Protein AF-A0A1R2D0P9-F1 (afdb_monomer)

Mean predicted aligned error: 11.82 Å

Organism: NCBI:txid5963

InterPro domains:
  IPR028172 Intraflagellar transport protein 20 [PF14931] (8-125)
  IPR028172 Intraflagellar transport protein 20 [PTHR31978] (3-128)

Radius of gyration: 53.17 Å; Cα contacts (8 Å, |Δi|>4): 22; chains: 1; bounding box: 103×34×138 Å

Foldseek 3Di:
DDDDPQDWDAEPVRDTDSDDNVVVVVVVVVVVVVVVVVVVVVVVVVVVVVVVVVVVVVVVVVVVVVVVVVVVVVCVVCVVVVVVVVVVVVVVVVVVVVVVVVVVVVVVVVVVVVVVVVVVVVVVVVVVVD

Solvent-accessible surface area (backbone atoms only — not comparable to full-atom values): 7255 Å² total; per-residue (Å²): 133,83,77,76,83,80,58,78,34,66,36,101,82,70,46,85,33,76,51,57,52,66,62,49,51,52,52,52,49,52,51,51,52,52,51,53,50,54,53,53,50,52,53,50,51,53,52,51,52,55,49,50,53,52,50,54,56,48,51,54,52,50,52,52,51,51,52,50,51,51,52,53,50,54,50,59,68,46,44,61,57,53,49,50,52,52,48,51,55,50,54,50,52,51,50,55,52,49,55,53,47,53,53,50,52,52,51,50,55,53,49,53,54,53,51,52,53,50,51,55,48,51,52,52,52,58,66,72,76,107

Secondary structure (DSSP, 8-state):
-PPP----EE-TT--EESS-HHHHHHHHHHHHHHHHHHHHHHHHHHHHHHHHHHHHHHHHHHHHHHHHHHHHHHHHHHHHHHHHHHHHHHHHHHHHHHHHHHHHHHHHHHHHHHHHHHHHHHHHHHHH--

Sequence (130 aa):
MAAEKISITFDDNNNIRVLEAGLFNDCQMMQTEAYEFINKMKKFDEMVGSLVDVLDSQAVKIEQEKLRAVGIRNQLENEAENRKIKQQELEQLINEKRAELERYLYQLESLMKVEEDQRKLIERLRNNEA

pLDDT: mean 91.15, std 12.05, range [39.59, 98.5]

Structure (mmCIF, N/CA/C/O backbone):
data_AF-A0A1R2D0P9-F1
#
_entry.id   AF-A0A1R2D0P9-F1
#
loop_
_atom_site.g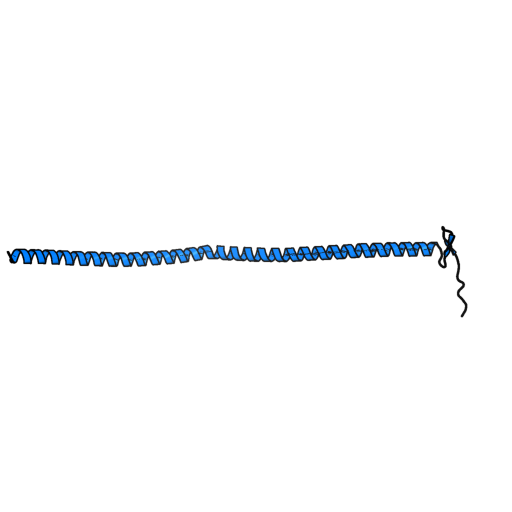roup_PDB
_atom_site.id
_atom_site.type_symbol
_atom_site.label_atom_id
_atom_site.label_alt_id
_atom_site.label_comp_id
_atom_site.label_asym_id
_atom_site.label_entity_id
_atom_site.label_seq_id
_atom_site.pdbx_PDB_ins_code
_atom_site.Cartn_x
_atom_site.Cartn_y
_atom_site.Cartn_z
_atom_site.occupancy
_atom_site.B_iso_or_equiv
_atom_site.auth_seq_id
_atom_site.auth_comp_id
_atom_site.auth_asym_id
_atom_site.auth_atom_id
_atom_site.pdbx_PDB_model_num
ATOM 1 N N . MET A 1 1 ? 42.176 29.537 -68.550 1.00 39.59 1 MET A N 1
ATOM 2 C CA . MET A 1 1 ? 41.533 28.422 -67.828 1.00 39.59 1 MET A CA 1
ATOM 3 C C . MET A 1 1 ? 41.510 27.241 -68.775 1.00 39.59 1 MET A C 1
ATOM 5 O O . MET A 1 1 ? 40.728 27.256 -69.715 1.00 39.59 1 MET A O 1
ATOM 9 N N . ALA A 1 2 ? 42.462 26.317 -68.638 1.00 42.88 2 ALA A N 1
ATOM 10 C CA . ALA A 1 2 ? 42.477 25.111 -69.457 1.00 42.88 2 ALA A CA 1
ATOM 11 C C . ALA A 1 2 ? 41.255 24.270 -69.073 1.00 42.88 2 ALA A C 1
ATOM 13 O O . ALA A 1 2 ? 41.064 23.991 -67.892 1.00 42.88 2 ALA A O 1
ATOM 14 N N . ALA A 1 3 ? 40.411 23.940 -70.049 1.00 51.25 3 ALA A N 1
ATOM 15 C CA . ALA A 1 3 ? 39.329 22.991 -69.847 1.00 51.25 3 ALA A CA 1
ATOM 16 C C . ALA A 1 3 ? 39.953 21.650 -69.441 1.00 51.25 3 ALA A C 1
ATOM 18 O O . ALA A 1 3 ? 40.767 21.100 -70.188 1.00 51.25 3 ALA A O 1
ATOM 19 N N . GLU A 1 4 ? 39.625 21.16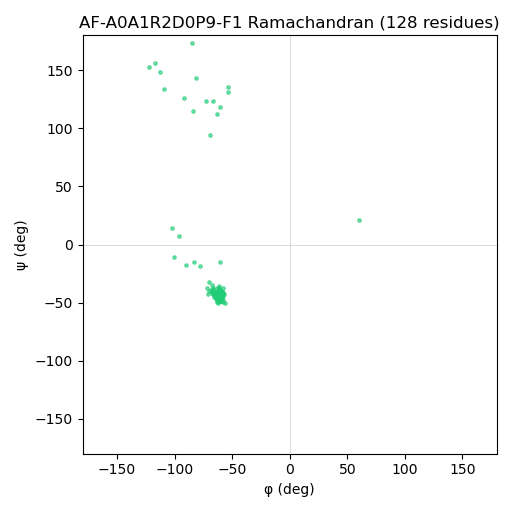3 -68.245 1.00 58.12 4 GLU A N 1
ATOM 20 C CA . GLU A 1 4 ? 39.996 19.817 -67.820 1.00 58.12 4 GLU A CA 1
ATOM 21 C C . GLU A 1 4 ? 39.517 18.815 -68.871 1.00 58.12 4 GLU A C 1
ATOM 23 O O . GLU A 1 4 ? 38.387 18.879 -69.359 1.00 58.12 4 GLU A O 1
ATOM 28 N N . LYS A 1 5 ? 40.415 17.915 -69.271 1.00 61.16 5 LYS A N 1
ATOM 29 C CA . LYS A 1 5 ? 40.150 16.898 -70.283 1.00 61.16 5 LYS A CA 1
ATOM 30 C C . LYS A 1 5 ? 39.151 15.896 -69.699 1.00 61.16 5 LYS A C 1
ATOM 32 O O . LYS A 1 5 ? 39.546 14.973 -68.996 1.00 61.16 5 LYS A O 1
ATOM 37 N N . ILE A 1 6 ? 37.864 16.108 -69.965 1.00 65.81 6 ILE A N 1
ATOM 38 C CA . ILE A 1 6 ? 36.790 15.210 -69.531 1.00 65.81 6 ILE A CA 1
ATOM 39 C C . ILE A 1 6 ? 37.000 13.854 -70.218 1.00 65.81 6 ILE A C 1
ATOM 41 O O . ILE A 1 6 ? 36.897 13.748 -71.441 1.00 65.81 6 ILE A O 1
ATOM 45 N N . SER A 1 7 ? 37.340 12.830 -69.433 1.00 70.06 7 SER A N 1
ATOM 46 C CA . SER A 1 7 ? 37.472 11.455 -69.913 1.00 70.06 7 SER A CA 1
ATOM 47 C C . SER A 1 7 ? 36.093 10.806 -69.926 1.00 70.06 7 SER A C 1
ATOM 49 O O . SER A 1 7 ? 35.470 10.653 -68.879 1.00 70.06 7 SER A O 1
ATOM 51 N N . ILE A 1 8 ? 35.607 10.465 -71.117 1.00 78.00 8 ILE A N 1
ATOM 52 C CA . ILE A 1 8 ? 34.327 9.782 -71.304 1.00 78.00 8 ILE A CA 1
ATOM 53 C C . ILE A 1 8 ? 34.590 8.277 -71.320 1.00 78.00 8 ILE A C 1
ATOM 55 O O . ILE A 1 8 ? 35.407 7.796 -72.105 1.00 78.00 8 ILE A O 1
ATOM 59 N N . THR A 1 9 ? 33.895 7.542 -70.464 1.00 79.12 9 THR A N 1
ATOM 60 C CA . THR A 1 9 ? 33.982 6.085 -70.330 1.00 79.12 9 THR A CA 1
ATOM 61 C C . THR A 1 9 ? 32.636 5.451 -70.676 1.00 79.12 9 THR A C 1
ATOM 63 O O . THR A 1 9 ? 31.591 6.100 -70.617 1.00 79.12 9 THR A O 1
ATOM 66 N N . PHE A 1 10 ? 32.655 4.180 -71.069 1.00 79.94 10 PHE A N 1
ATOM 67 C CA . PHE A 1 10 ? 31.446 3.385 -71.276 1.00 79.94 10 PHE A CA 1
ATOM 68 C C . PHE A 1 10 ? 31.360 2.347 -70.161 1.00 79.94 10 PHE A C 1
ATOM 70 O O . PHE A 1 10 ? 32.372 1.730 -69.831 1.00 79.94 10 PHE A O 1
ATOM 77 N N . ASP A 1 11 ? 30.179 2.194 -69.564 1.00 78.12 11 ASP A N 1
ATOM 78 C CA . ASP A 1 11 ? 29.924 1.112 -68.609 1.00 78.12 11 ASP A CA 1
ATOM 79 C C . ASP A 1 11 ? 29.519 -0.195 -69.311 1.00 78.12 11 ASP A C 1
ATOM 81 O O . ASP A 1 11 ? 29.299 -0.224 -70.523 1.00 78.12 11 ASP A O 1
ATOM 85 N N . ASP A 1 12 ? 29.393 -1.277 -68.538 1.00 81.00 12 ASP A N 1
ATOM 86 C CA . ASP A 1 12 ? 29.038 -2.620 -69.029 1.00 81.00 12 ASP A CA 1
ATOM 87 C C . ASP A 1 12 ? 27.661 -2.679 -69.723 1.00 81.00 12 ASP A C 1
ATOM 89 O O . ASP A 1 12 ? 27.357 -3.626 -70.446 1.00 81.00 12 ASP A O 1
ATOM 93 N N . ASN A 1 13 ? 26.832 -1.646 -69.541 1.00 83.12 13 ASN A N 1
ATOM 94 C CA . ASN A 1 13 ? 25.524 -1.485 -70.171 1.00 83.12 13 ASN A CA 1
ATOM 95 C C . ASN A 1 13 ? 25.560 -0.491 -71.351 1.00 83.12 13 ASN A C 1
ATOM 97 O O . ASN A 1 13 ? 24.507 -0.054 -71.820 1.00 83.12 13 ASN A O 1
ATOM 101 N N . ASN A 1 14 ? 26.755 -0.137 -71.840 1.00 80.38 14 ASN A N 1
ATOM 102 C CA . ASN A 1 14 ? 27.018 0.836 -72.905 1.00 80.38 14 ASN A CA 1
ATOM 103 C C . ASN A 1 14 ? 26.525 2.266 -72.618 1.00 80.38 14 ASN A C 1
ATOM 105 O O . ASN A 1 14 ? 26.352 3.058 -73.550 1.00 80.38 14 ASN A O 1
ATOM 109 N N . ASN A 1 15 ? 26.313 2.641 -71.355 1.00 82.50 15 ASN A N 1
ATOM 110 C CA . ASN A 1 15 ? 25.974 4.021 -71.022 1.00 82.50 15 ASN A CA 1
ATOM 111 C C . ASN A 1 15 ? 27.233 4.882 -70.966 1.00 82.50 15 ASN A C 1
ATOM 113 O O . ASN A 1 15 ? 28.283 4.463 -70.478 1.00 82.50 15 ASN A O 1
ATOM 117 N N . ILE A 1 16 ? 27.093 6.125 -71.420 1.00 83.75 16 ILE A N 1
ATOM 118 C CA . ILE A 1 16 ? 28.145 7.136 -71.360 1.00 83.75 16 ILE A CA 1
ATOM 119 C C . ILE A 1 16 ? 28.300 7.605 -69.907 1.00 83.75 16 ILE A C 1
ATOM 121 O O . ILE A 1 16 ? 27.345 8.091 -69.295 1.00 83.75 16 ILE A O 1
ATOM 125 N N . ARG A 1 17 ? 29.510 7.491 -69.360 1.00 77.69 17 ARG A N 1
ATOM 126 C CA . ARG A 1 17 ? 29.881 7.938 -68.014 1.00 77.69 17 ARG A CA 1
ATOM 127 C C . ARG A 1 17 ? 31.027 8.946 -68.084 1.00 77.69 17 ARG A C 1
ATOM 129 O O . ARG A 1 17 ? 31.823 8.967 -69.018 1.00 77.69 17 ARG A O 1
ATOM 136 N N . VAL A 1 18 ? 31.079 9.809 -67.074 1.00 80.62 18 VAL A N 1
ATOM 137 C CA . VAL A 1 18 ? 32.150 10.806 -66.869 1.00 80.62 18 VAL A CA 1
ATOM 138 C C . VAL A 1 18 ? 33.161 10.323 -65.811 1.00 80.62 18 VAL A C 1
ATOM 140 O O . VAL A 1 18 ? 34.229 10.899 -65.639 1.00 80.62 18 VAL A O 1
ATOM 143 N N . LEU A 1 19 ? 32.816 9.242 -65.106 1.00 76.12 19 LEU A N 1
ATOM 144 C CA . LEU A 1 19 ? 33.623 8.545 -64.106 1.00 76.12 19 LEU A CA 1
ATOM 145 C C . LEU A 1 19 ? 33.997 7.163 -64.645 1.00 76.12 19 LEU A C 1
ATOM 147 O O . LEU A 1 19 ? 33.217 6.557 -65.378 1.00 76.12 19 LEU A O 1
ATOM 151 N N . GLU A 1 20 ? 35.158 6.638 -64.265 1.00 81.12 20 GLU A N 1
ATOM 152 C CA . GLU A 1 20 ? 35.516 5.244 -64.550 1.00 81.12 20 GLU A CA 1
ATOM 153 C C . GLU A 1 20 ? 34.424 4.292 -64.037 1.00 81.12 20 GLU A C 1
ATOM 155 O O . GLU A 1 20 ? 33.917 4.472 -62.929 1.00 81.12 20 GLU A O 1
ATOM 160 N N . ALA A 1 21 ? 34.042 3.295 -64.844 1.00 75.88 21 ALA A N 1
ATOM 161 C CA . ALA A 1 21 ? 32.898 2.429 -64.548 1.00 75.88 21 ALA A CA 1
ATOM 162 C C . ALA A 1 21 ? 33.033 1.708 -63.191 1.00 75.88 21 ALA A C 1
ATOM 164 O O . ALA A 1 21 ? 32.055 1.624 -62.451 1.00 75.88 21 ALA A O 1
ATOM 165 N N . GLY A 1 22 ? 34.249 1.280 -62.823 1.00 79.56 22 GLY A N 1
ATOM 166 C CA . GLY A 1 22 ? 34.539 0.693 -61.509 1.00 79.56 22 GLY A CA 1
ATOM 167 C C . GLY A 1 22 ? 34.300 1.671 -60.354 1.00 79.56 22 GLY A C 1
ATOM 168 O O . GLY A 1 22 ? 33.535 1.367 -59.446 1.00 79.56 22 GLY A O 1
ATOM 169 N N . LEU A 1 23 ? 34.851 2.888 -60.444 1.00 81.75 23 LEU A N 1
ATOM 170 C CA . LEU A 1 23 ? 34.657 3.937 -59.432 1.00 81.75 23 LEU A CA 1
ATOM 171 C C . LEU A 1 23 ? 33.181 4.337 -59.283 1.00 81.75 23 LEU A C 1
ATOM 173 O O . LEU A 1 23 ? 32.715 4.578 -58.173 1.00 81.75 23 LEU A O 1
ATOM 177 N N . PHE A 1 24 ? 32.428 4.400 -60.387 1.00 83.50 24 PHE A N 1
ATOM 178 C CA . PHE A 1 24 ? 30.991 4.680 -60.339 1.00 83.50 24 PHE A CA 1
ATOM 179 C C . PHE A 1 24 ? 30.216 3.570 -59.610 1.00 83.50 24 PHE A C 1
ATOM 181 O O . PHE A 1 24 ? 29.383 3.876 -58.753 1.00 83.50 24 PHE A O 1
ATOM 188 N N . ASN A 1 25 ? 30.514 2.303 -59.913 1.00 84.38 25 ASN A N 1
ATOM 189 C CA . ASN A 1 25 ? 29.891 1.151 -59.260 1.00 84.38 25 ASN A CA 1
ATOM 190 C C . ASN A 1 25 ? 30.211 1.117 -57.758 1.00 84.38 25 ASN A C 1
ATOM 192 O O . ASN A 1 25 ? 29.295 0.968 -56.951 1.00 84.38 25 ASN A O 1
ATOM 196 N N . ASP A 1 26 ? 31.468 1.353 -57.374 1.00 87.50 26 ASP A N 1
ATOM 197 C CA . ASP A 1 26 ? 31.885 1.417 -55.969 1.00 87.50 26 ASP A CA 1
ATOM 198 C C . ASP A 1 26 ? 31.165 2.547 -55.217 1.00 87.50 26 ASP A C 1
ATOM 200 O O . ASP A 1 26 ? 30.649 2.340 -54.116 1.00 87.50 26 ASP A O 1
ATOM 204 N N . CYS A 1 27 ? 31.046 3.736 -55.822 1.00 87.56 27 CYS A N 1
ATOM 205 C CA . CYS A 1 27 ? 30.276 4.839 -55.243 1.00 87.56 27 CYS A CA 1
ATOM 206 C C . CYS A 1 27 ? 28.789 4.489 -55.074 1.00 87.56 27 CYS A C 1
ATOM 208 O O . CYS A 1 27 ? 28.181 4.866 -54.070 1.00 87.56 27 CYS A O 1
ATOM 210 N N . GLN A 1 28 ? 28.193 3.769 -56.028 1.00 88.25 28 GLN A N 1
ATOM 211 C CA . GLN A 1 28 ? 26.794 3.345 -55.957 1.00 88.25 28 GLN A CA 1
ATOM 212 C C . GLN A 1 28 ? 26.570 2.267 -54.884 1.00 88.25 28 GLN A C 1
ATOM 214 O O . GLN A 1 28 ? 25.580 2.320 -54.145 1.00 88.25 28 GLN A O 1
ATOM 219 N N . MET A 1 29 ? 27.497 1.315 -54.755 1.00 92.56 29 MET A N 1
ATOM 220 C CA . MET A 1 29 ? 27.477 0.313 -53.689 1.00 92.56 29 MET A CA 1
ATOM 221 C C . MET A 1 29 ? 27.619 0.975 -52.319 1.00 92.56 29 MET A C 1
ATOM 223 O O . MET A 1 29 ? 26.769 0.771 -51.455 1.00 92.56 29 MET A O 1
ATOM 227 N N . MET A 1 30 ? 28.607 1.857 -52.153 1.00 93.50 30 MET A N 1
ATOM 228 C CA . MET A 1 30 ? 28.814 2.614 -50.916 1.00 93.50 30 MET A CA 1
ATOM 229 C C . MET A 1 30 ? 27.589 3.465 -50.553 1.00 93.50 30 MET A C 1
ATOM 231 O O . MET A 1 30 ? 27.197 3.524 -49.388 1.00 93.50 30 MET A O 1
ATOM 235 N N . GLN A 1 31 ? 26.940 4.097 -51.537 1.00 94.75 31 GLN A N 1
ATOM 236 C CA . GLN A 1 31 ? 25.689 4.825 -51.318 1.00 94.75 31 GLN A CA 1
ATOM 237 C C . GLN A 1 31 ? 24.586 3.893 -50.794 1.00 94.75 31 GLN A C 1
ATOM 239 O O . GLN A 1 31 ? 23.887 4.241 -49.841 1.00 94.75 31 GLN A O 1
ATOM 244 N N . THR A 1 32 ? 24.435 2.712 -51.394 1.00 96.00 32 THR A N 1
ATOM 245 C CA . THR A 1 32 ? 23.423 1.721 -51.000 1.00 96.00 32 THR A CA 1
ATOM 246 C C . THR A 1 32 ? 23.666 1.218 -49.576 1.00 96.00 32 THR A C 1
ATOM 248 O O . THR A 1 32 ? 22.755 1.255 -48.749 1.00 96.00 32 THR A O 1
ATOM 251 N N . GLU A 1 33 ? 24.902 0.838 -49.251 1.00 95.62 33 GLU A N 1
ATOM 252 C CA . GLU A 1 33 ? 25.285 0.391 -47.908 1.00 95.62 33 GLU A CA 1
ATOM 253 C C . GLU A 1 33 ? 25.081 1.486 -46.855 1.00 95.62 33 GLU A C 1
ATOM 255 O O . GLU A 1 33 ? 24.562 1.216 -45.769 1.00 95.62 33 GLU A O 1
ATOM 260 N N . ALA A 1 34 ? 25.415 2.739 -47.180 1.00 96.19 34 ALA A N 1
ATOM 261 C CA . ALA A 1 34 ? 25.168 3.871 -46.293 1.00 96.19 34 ALA A CA 1
ATOM 262 C C . ALA A 1 34 ? 23.666 4.056 -46.017 1.00 96.19 34 ALA A C 1
ATOM 264 O O . ALA A 1 34 ? 23.270 4.267 -44.867 1.00 96.19 34 ALA A O 1
ATOM 265 N N . TYR A 1 35 ? 22.810 3.923 -47.037 1.00 96.69 35 TYR A N 1
ATOM 266 C CA . TYR A 1 35 ? 21.357 3.972 -46.852 1.00 96.69 35 TYR A CA 1
ATOM 267 C C . TYR A 1 35 ? 20.840 2.820 -45.984 1.00 96.69 35 TYR A C 1
ATOM 269 O O . TYR A 1 35 ? 20.011 3.043 -45.096 1.00 96.69 35 TYR A O 1
ATOM 277 N N . GLU A 1 36 ? 21.330 1.598 -46.190 1.00 97.12 36 GLU A N 1
ATOM 278 C CA . GLU A 1 36 ? 20.966 0.456 -45.349 1.00 97.12 36 GLU A CA 1
ATOM 279 C C . GLU A 1 36 ? 21.399 0.644 -43.896 1.00 97.12 36 GLU A C 1
ATOM 281 O O . GLU A 1 36 ? 20.625 0.348 -42.980 1.00 97.12 36 GLU A O 1
ATOM 286 N N . PHE A 1 37 ? 22.610 1.156 -43.674 1.00 97.56 37 PHE A N 1
ATOM 287 C CA . PHE A 1 37 ? 23.123 1.459 -42.345 1.00 97.56 37 PHE A CA 1
ATOM 288 C C . PHE A 1 37 ? 22.241 2.488 -41.634 1.00 97.56 37 PHE A C 1
ATOM 290 O O . PHE A 1 37 ? 21.804 2.245 -40.509 1.00 97.56 37 PHE A O 1
ATOM 297 N N . ILE A 1 38 ? 21.896 3.591 -42.307 1.00 97.25 38 ILE A N 1
ATOM 298 C CA . ILE A 1 38 ? 21.001 4.619 -41.756 1.00 97.25 38 ILE A CA 1
ATOM 299 C C . ILE A 1 38 ? 19.641 4.014 -41.390 1.00 97.25 38 ILE A C 1
ATOM 301 O O . ILE A 1 38 ? 19.105 4.298 -40.319 1.00 97.25 38 ILE A O 1
ATOM 305 N N . ASN A 1 39 ? 19.082 3.152 -42.240 1.00 97.50 39 ASN A N 1
ATOM 306 C CA . ASN A 1 39 ? 17.799 2.506 -41.965 1.00 97.50 39 ASN A CA 1
ATOM 307 C C . ASN A 1 39 ? 17.868 1.539 -40.775 1.00 97.50 39 ASN A C 1
ATOM 309 O O . ASN A 1 39 ? 16.944 1.504 -39.962 1.00 97.50 39 ASN A O 1
ATOM 313 N N . LYS A 1 40 ? 18.954 0.768 -40.642 1.00 97.88 40 LYS A N 1
ATOM 314 C CA . LYS A 1 40 ? 19.189 -0.088 -39.468 1.00 97.88 40 LYS A CA 1
ATOM 315 C C . LYS A 1 40 ? 19.339 0.751 -38.199 1.00 97.88 40 LYS A C 1
ATOM 317 O O . LYS A 1 40 ? 18.754 0.395 -37.180 1.00 97.88 40 LYS A O 1
ATOM 322 N N . MET A 1 41 ? 20.044 1.878 -38.279 1.00 97.69 41 MET A N 1
ATOM 323 C CA . MET A 1 41 ? 20.232 2.787 -37.149 1.00 97.69 41 MET A CA 1
ATOM 324 C C . MET A 1 41 ? 18.911 3.410 -36.688 1.00 97.69 41 MET A C 1
ATOM 326 O O . MET A 1 41 ? 18.647 3.446 -35.493 1.00 97.69 41 MET A O 1
ATOM 330 N N . LYS A 1 42 ? 18.037 3.816 -37.618 1.00 97.81 42 LYS A N 1
ATOM 331 C CA . LYS A 1 42 ? 16.693 4.320 -37.285 1.00 97.81 42 LYS A CA 1
ATOM 332 C C . LYS A 1 42 ? 15.847 3.280 -36.554 1.00 97.81 42 LYS A C 1
ATOM 334 O O . LYS A 1 42 ? 15.277 3.579 -35.516 1.00 97.81 42 LYS A O 1
ATOM 339 N N . LYS A 1 43 ? 15.824 2.037 -37.047 1.00 97.69 43 LYS A N 1
ATOM 340 C CA . LYS A 1 43 ? 15.110 0.940 -36.371 1.00 97.69 43 LYS A CA 1
ATOM 341 C C . LYS A 1 43 ? 15.673 0.660 -34.980 1.00 97.69 43 LYS A C 1
ATOM 343 O O . LYS A 1 43 ? 14.922 0.334 -34.069 1.00 97.69 43 LYS A O 1
ATOM 348 N N . PHE A 1 44 ? 16.993 0.743 -34.824 1.00 97.75 44 PHE A N 1
ATOM 349 C CA . PHE A 1 44 ? 17.629 0.583 -33.522 1.00 97.75 44 PHE A CA 1
ATOM 350 C C . PHE A 1 44 ? 17.209 1.689 -32.551 1.00 97.75 44 PHE A C 1
ATOM 352 O O . PHE A 1 44 ? 16.819 1.378 -31.430 1.00 97.75 44 PHE A O 1
ATOM 359 N N . ASP A 1 45 ? 17.217 2.944 -32.997 1.00 97.38 45 ASP A N 1
ATOM 360 C CA . ASP A 1 45 ? 16.767 4.094 -32.208 1.00 97.38 45 ASP A CA 1
ATOM 361 C C . ASP A 1 45 ? 15.300 3.945 -31.767 1.00 97.38 45 ASP A C 1
ATOM 363 O O . ASP A 1 45 ? 14.988 4.072 -30.585 1.00 97.38 45 ASP A O 1
ATOM 367 N N . GLU A 1 46 ? 14.415 3.533 -32.682 1.00 98.12 46 GLU A N 1
ATOM 368 C CA . GLU A 1 46 ? 13.007 3.232 -32.378 1.00 98.12 46 GLU A CA 1
ATOM 369 C C . GLU A 1 46 ? 12.856 2.116 -31.328 1.00 98.12 46 GLU A C 1
ATOM 371 O O . GLU A 1 46 ? 12.051 2.232 -30.401 1.00 98.12 46 GLU A O 1
ATOM 376 N N . MET A 1 47 ? 13.642 1.037 -31.434 1.00 97.62 47 MET A N 1
ATOM 377 C CA . MET A 1 47 ? 13.621 -0.058 -30.455 1.00 97.62 47 MET A CA 1
ATOM 378 C C . MET A 1 47 ? 14.111 0.391 -29.078 1.00 97.62 47 MET A C 1
ATOM 380 O O . MET A 1 47 ? 13.529 -0.006 -28.068 1.00 97.62 47 MET A O 1
ATOM 384 N N . VAL A 1 48 ? 15.166 1.208 -29.023 1.00 98.19 48 VAL A N 1
ATOM 385 C CA . VAL A 1 48 ? 15.673 1.763 -27.762 1.00 98.19 48 VAL A CA 1
ATOM 386 C C . VAL A 1 48 ? 14.635 2.692 -27.140 1.00 98.19 48 VAL A C 1
ATOM 388 O O . VAL A 1 48 ? 14.369 2.560 -25.948 1.00 98.19 48 VAL A O 1
ATOM 391 N N . GLY A 1 49 ? 13.993 3.555 -27.932 1.00 98.06 49 GLY A N 1
ATOM 392 C CA . GLY A 1 49 ? 12.896 4.405 -27.466 1.00 98.06 49 GLY A CA 1
ATOM 393 C C . GLY A 1 49 ? 11.762 3.586 -26.847 1.00 98.06 49 GLY A C 1
ATOM 394 O O . GLY A 1 49 ? 11.400 3.801 -25.693 1.00 98.06 49 GLY A O 1
ATOM 395 N N . SER A 1 50 ? 11.293 2.553 -27.552 1.00 97.81 50 SER A N 1
ATOM 396 C CA . SER A 1 50 ? 10.259 1.657 -27.022 1.00 97.81 50 SER A CA 1
ATOM 397 C C . SER A 1 50 ? 10.693 0.926 -25.747 1.00 97.81 50 SER A C 1
ATOM 399 O O . SER A 1 50 ? 9.859 0.683 -24.874 1.00 97.81 50 SER A O 1
ATOM 401 N N . LEU A 1 51 ? 11.968 0.544 -25.625 1.00 97.94 51 LEU A N 1
ATOM 402 C CA . LEU A 1 51 ? 12.483 -0.101 -24.418 1.00 97.94 51 LEU A CA 1
ATOM 403 C C . LEU A 1 51 ? 12.492 0.865 -23.228 1.00 97.94 51 LEU A C 1
ATOM 405 O O . LEU A 1 51 ? 12.113 0.464 -22.128 1.00 97.94 51 LEU A O 1
ATOM 409 N N . VAL A 1 52 ? 12.898 2.119 -23.444 1.00 98.00 52 VAL A N 1
ATOM 410 C CA . VAL A 1 52 ? 12.872 3.166 -22.413 1.00 98.00 52 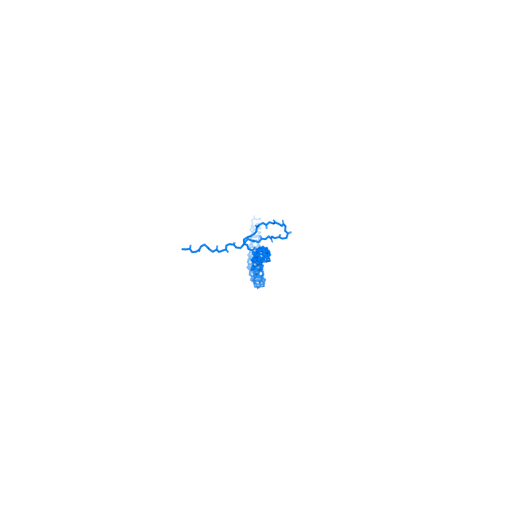VAL A CA 1
ATOM 411 C C . VAL A 1 52 ? 11.442 3.382 -21.915 1.00 98.00 52 VAL A C 1
ATOM 413 O O . VAL A 1 52 ? 11.217 3.316 -20.709 1.00 98.00 52 VAL A O 1
ATOM 416 N N . ASP A 1 53 ? 10.465 3.492 -22.817 1.00 98.12 53 ASP A N 1
ATOM 417 C CA . ASP A 1 53 ? 9.053 3.665 -22.443 1.00 98.12 53 ASP A CA 1
ATOM 418 C C . ASP A 1 53 ? 8.525 2.507 -21.575 1.00 98.12 53 ASP A C 1
ATOM 420 O O . ASP A 1 53 ? 7.793 2.705 -20.597 1.00 98.12 53 ASP A O 1
ATOM 424 N N . VAL A 1 54 ? 8.905 1.268 -21.909 1.00 98.12 54 VAL A N 1
ATOM 425 C CA . VAL A 1 54 ? 8.532 0.082 -21.125 1.00 98.12 54 VAL A CA 1
ATOM 426 C C . VAL A 1 54 ? 9.192 0.105 -19.747 1.00 98.12 54 VAL A C 1
ATOM 428 O O . VAL A 1 54 ? 8.530 -0.209 -18.752 1.00 98.12 54 VAL A O 1
ATOM 431 N N . LEU A 1 55 ? 10.471 0.480 -19.669 1.00 98.19 55 LEU A N 1
ATOM 432 C CA . LEU A 1 55 ? 11.196 0.588 -18.404 1.00 98.19 55 LEU A CA 1
ATOM 433 C C . LEU A 1 55 ? 10.582 1.658 -17.498 1.00 98.19 55 LEU A C 1
ATOM 435 O O . LEU A 1 55 ? 10.351 1.377 -16.321 1.00 98.19 55 LEU A O 1
ATOM 439 N N . ASP A 1 56 ? 10.235 2.823 -18.041 1.00 98.06 56 ASP A N 1
ATOM 440 C CA . ASP A 1 56 ? 9.586 3.900 -17.291 1.00 98.06 56 ASP A CA 1
ATOM 441 C C . ASP A 1 56 ? 8.206 3.470 -16.776 1.00 98.06 56 ASP A C 1
ATOM 443 O O . ASP A 1 56 ? 7.890 3.636 -15.593 1.00 98.06 56 ASP A O 1
ATOM 447 N N . SER A 1 57 ? 7.398 2.818 -17.621 1.00 97.94 57 SER A N 1
ATOM 448 C CA . SER A 1 57 ? 6.106 2.256 -17.204 1.00 97.94 57 SER A CA 1
ATOM 449 C C . SER A 1 57 ? 6.260 1.243 -16.067 1.00 97.94 57 SER A C 1
ATOM 451 O O . SER A 1 57 ? 5.473 1.229 -15.113 1.00 97.94 57 SER A O 1
ATOM 453 N N . GLN A 1 58 ? 7.283 0.391 -16.144 1.00 97.81 58 GLN A N 1
ATOM 454 C CA . GLN A 1 58 ? 7.533 -0.622 -15.131 1.00 97.81 58 GLN A CA 1
ATOM 455 C C . GLN A 1 58 ? 8.060 -0.012 -13.827 1.00 97.81 58 GLN A C 1
ATOM 457 O O . GLN A 1 58 ? 7.642 -0.444 -12.751 1.00 97.81 58 GLN A O 1
ATOM 462 N N . ALA A 1 59 ? 8.908 1.015 -13.900 1.00 98.19 59 ALA A N 1
ATOM 463 C CA . ALA A 1 59 ? 9.401 1.743 -12.735 1.00 98.19 59 ALA A CA 1
ATOM 464 C C . ALA A 1 59 ? 8.248 2.372 -11.936 1.00 98.19 59 ALA A C 1
ATOM 466 O O . ALA A 1 59 ? 8.188 2.217 -10.714 1.00 98.19 59 ALA A O 1
ATOM 467 N N . VAL A 1 60 ? 7.276 2.988 -12.620 1.00 98.12 60 VAL A N 1
ATOM 468 C CA . VAL A 1 60 ? 6.075 3.552 -11.978 1.00 98.12 60 VAL A CA 1
ATOM 469 C C . VAL A 1 60 ? 5.272 2.473 -11.247 1.00 98.12 60 VAL A C 1
ATOM 471 O O . VAL A 1 60 ? 4.879 2.674 -10.097 1.00 98.12 60 VAL A O 1
ATOM 474 N N . LYS A 1 61 ? 5.053 1.309 -11.872 1.00 98.00 61 LYS A N 1
ATOM 475 C CA . LYS A 1 61 ? 4.328 0.188 -11.242 1.00 98.00 61 LYS A CA 1
ATOM 476 C C . LYS A 1 61 ? 5.052 -0.344 -10.006 1.00 98.00 61 LYS A C 1
ATOM 478 O O . LYS A 1 61 ? 4.410 -0.633 -8.998 1.00 98.00 61 LYS A O 1
ATOM 483 N N . ILE A 1 62 ? 6.379 -0.461 -10.071 1.00 98.12 62 ILE A N 1
ATOM 484 C CA . ILE A 1 62 ? 7.197 -0.918 -8.942 1.00 98.12 62 ILE A CA 1
ATOM 485 C C . ILE A 1 62 ? 7.063 0.046 -7.763 1.00 98.12 62 ILE A C 1
ATOM 487 O O . ILE A 1 62 ? 6.840 -0.402 -6.638 1.00 98.12 62 ILE A O 1
ATOM 491 N N . GLU A 1 63 ? 7.153 1.357 -7.998 1.00 97.62 63 GLU A N 1
ATOM 492 C CA . GLU A 1 63 ? 7.048 2.331 -6.908 1.00 97.62 63 GLU A CA 1
ATOM 493 C C . GLU A 1 63 ? 5.639 2.348 -6.291 1.00 97.62 63 GLU A C 1
ATOM 495 O O . GLU A 1 63 ? 5.504 2.423 -5.069 1.00 97.62 63 GLU A O 1
ATOM 500 N N . GLN A 1 64 ? 4.587 2.186 -7.102 1.00 97.94 64 GLN A N 1
ATOM 501 C CA . GLN A 1 64 ? 3.211 2.048 -6.608 1.00 97.94 64 GLN A CA 1
ATOM 502 C C . GLN A 1 64 ? 3.045 0.837 -5.680 1.00 97.94 64 GLN A C 1
ATOM 504 O O . GLN A 1 64 ? 2.506 0.967 -4.578 1.00 97.94 64 GLN A O 1
ATOM 509 N N . GLU A 1 65 ? 3.530 -0.335 -6.088 1.00 97.81 65 GLU A N 1
ATOM 510 C CA . GLU A 1 65 ? 3.415 -1.547 -5.271 1.00 97.81 65 GLU A CA 1
ATOM 511 C C . GLU A 1 65 ? 4.310 -1.497 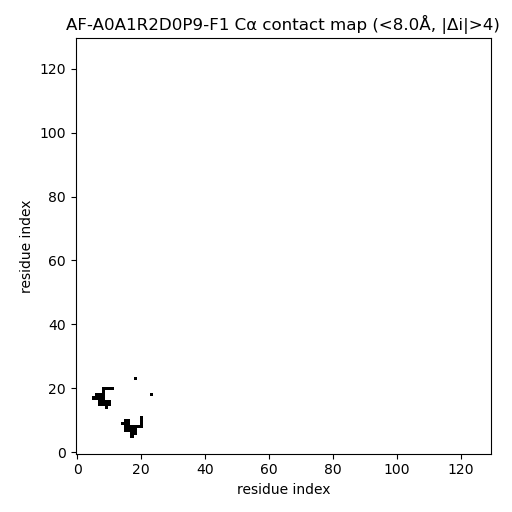-4.027 1.00 97.81 65 GLU A C 1
ATOM 513 O O . GLU A 1 65 ? 3.915 -1.960 -2.956 1.00 97.81 65 GLU A O 1
ATOM 518 N N . LYS A 1 66 ? 5.472 -0.845 -4.106 1.00 98.12 66 LYS A N 1
ATOM 519 C CA . LYS A 1 66 ? 6.321 -0.575 -2.939 1.00 98.12 66 LYS A CA 1
ATOM 520 C C . LYS A 1 66 ? 5.610 0.317 -1.920 1.00 98.12 66 LYS A C 1
ATOM 522 O O . LYS A 1 66 ? 5.613 -0.006 -0.731 1.00 98.12 66 LYS A O 1
ATOM 527 N N . LEU A 1 67 ? 4.961 1.396 -2.363 1.00 97.56 67 LEU A N 1
ATOM 528 C CA . LEU A 1 67 ? 4.148 2.251 -1.490 1.00 97.56 67 LEU A CA 1
ATOM 529 C C . LEU A 1 67 ? 3.000 1.466 -0.846 1.00 97.56 67 LEU A C 1
ATOM 531 O O . LEU A 1 67 ? 2.777 1.579 0.361 1.00 97.56 67 LEU A O 1
ATOM 535 N N . ARG A 1 68 ? 2.314 0.619 -1.621 1.00 97.50 68 ARG A N 1
ATOM 536 C CA . ARG A 1 68 ? 1.251 -0.260 -1.116 1.00 97.50 68 ARG A CA 1
ATOM 537 C C . ARG A 1 68 ? 1.764 -1.214 -0.038 1.00 97.50 68 ARG A C 1
ATOM 539 O O . ARG A 1 68 ? 1.147 -1.326 1.021 1.00 97.50 68 ARG A O 1
ATOM 546 N N . ALA A 1 69 ? 2.900 -1.863 -0.280 1.00 97.38 69 ALA A N 1
ATOM 547 C CA . ALA A 1 69 ? 3.516 -2.790 0.662 1.00 97.38 69 ALA A CA 1
ATOM 548 C C . ALA A 1 69 ? 3.924 -2.097 1.972 1.00 97.38 69 ALA A C 1
ATOM 550 O O . ALA A 1 69 ? 3.673 -2.631 3.051 1.00 97.38 69 ALA A O 1
ATOM 551 N N . VAL A 1 70 ? 4.491 -0.886 1.898 1.00 96.38 70 VAL A N 1
ATOM 552 C CA . VAL A 1 70 ? 4.798 -0.072 3.087 1.00 96.38 70 VAL A CA 1
ATOM 553 C C . VAL A 1 70 ? 3.522 0.282 3.850 1.00 96.38 70 VAL A C 1
ATOM 555 O O . VAL A 1 70 ? 3.496 0.151 5.071 1.00 96.38 70 VAL A O 1
ATOM 558 N N . GLY A 1 71 ? 2.452 0.667 3.149 1.00 96.00 71 GLY A N 1
ATOM 559 C CA . GLY A 1 71 ? 1.155 0.953 3.765 1.00 96.00 71 GLY A CA 1
ATOM 560 C C . GLY A 1 71 ? 0.597 -0.241 4.543 1.00 96.00 71 GLY A C 1
ATOM 561 O O . GLY A 1 71 ? 0.250 -0.102 5.715 1.00 96.00 71 GLY A O 1
ATOM 562 N N . ILE A 1 72 ? 0.584 -1.426 3.926 1.00 95.38 72 ILE A N 1
ATOM 563 C CA . ILE A 1 72 ? 0.132 -2.672 4.568 1.00 95.38 72 ILE A CA 1
ATOM 564 C C . ILE A 1 72 ? 1.015 -3.020 5.770 1.00 95.38 72 ILE A C 1
ATOM 566 O O . ILE A 1 72 ? 0.502 -3.385 6.827 1.00 95.38 72 ILE A O 1
ATOM 570 N N . ARG A 1 73 ? 2.340 -2.876 5.643 1.00 94.19 73 ARG A N 1
ATOM 571 C CA . ARG A 1 73 ? 3.272 -3.130 6.747 1.00 94.19 73 ARG A CA 1
ATOM 572 C C . ARG A 1 73 ? 2.991 -2.216 7.937 1.00 94.19 73 ARG A C 1
ATOM 574 O O . ARG A 1 73 ? 2.895 -2.711 9.052 1.00 94.19 73 ARG A O 1
ATOM 581 N N . ASN A 1 74 ? 2.805 -0.919 7.697 1.00 93.88 74 ASN A N 1
ATOM 582 C CA . ASN A 1 74 ? 2.502 0.044 8.754 1.00 93.88 74 ASN A CA 1
ATOM 583 C C . ASN A 1 74 ? 1.154 -0.260 9.426 1.00 93.88 74 ASN A C 1
ATOM 585 O O . ASN A 1 74 ? 1.023 -0.097 10.636 1.00 93.88 74 ASN A O 1
ATOM 589 N N . GLN A 1 75 ? 0.147 -0.708 8.669 1.00 93.00 75 GLN A N 1
ATOM 590 C CA . GLN A 1 75 ? -1.127 -1.146 9.247 1.00 93.00 75 GLN A CA 1
ATOM 591 C C . GLN A 1 75 ? -0.933 -2.360 10.159 1.00 93.00 75 GLN A C 1
ATOM 593 O O . GLN A 1 75 ? -1.394 -2.344 11.294 1.00 93.00 75 GLN A O 1
ATOM 598 N N . LEU A 1 76 ? -0.208 -3.379 9.689 1.00 92.62 76 LEU A N 1
ATOM 599 C CA . LEU A 1 76 ? 0.046 -4.599 10.453 1.00 92.62 76 LEU A CA 1
ATOM 600 C C . LEU A 1 76 ? 0.869 -4.332 11.721 1.00 92.62 76 LEU A C 1
ATOM 602 O O . LEU A 1 76 ? 0.577 -4.898 12.770 1.00 92.62 76 LEU A O 1
ATOM 606 N N . GLU A 1 77 ? 1.876 -3.465 11.631 1.00 92.94 77 GLU A N 1
ATOM 607 C CA . GLU A 1 77 ? 2.722 -3.078 12.763 1.00 92.94 77 GLU A CA 1
ATOM 608 C C . GLU A 1 77 ? 1.906 -2.395 13.869 1.00 92.94 77 GLU A C 1
ATOM 610 O O . GLU A 1 77 ? 2.071 -2.707 15.047 1.00 92.94 77 GLU A O 1
ATOM 615 N N . ASN A 1 78 ? 0.960 -1.530 13.490 1.00 93.06 78 ASN A N 1
ATOM 616 C CA . ASN A 1 78 ? 0.097 -0.831 14.443 1.00 93.06 78 ASN A CA 1
ATOM 617 C C . ASN A 1 78 ? -1.113 -1.660 14.907 1.00 93.06 78 ASN A C 1
ATOM 619 O O . ASN A 1 78 ? -1.736 -1.314 15.906 1.00 93.06 78 ASN A O 1
ATOM 623 N N . GLU A 1 79 ? -1.458 -2.756 14.229 1.00 94.81 79 GLU A N 1
ATOM 624 C CA . GLU A 1 79 ? -2.642 -3.571 14.536 1.00 94.81 79 GLU A CA 1
ATOM 625 C C . GLU A 1 79 ? -2.595 -4.166 15.951 1.00 94.81 79 GLU A C 1
ATOM 627 O O . GLU A 1 79 ? -3.604 -4.182 16.659 1.00 94.81 79 GLU A O 1
ATOM 632 N N . ALA A 1 80 ? -1.423 -4.635 16.392 1.00 90.00 80 ALA A N 1
ATOM 633 C CA . ALA A 1 80 ? -1.259 -5.205 17.728 1.00 90.00 80 ALA A CA 1
ATOM 634 C C . ALA A 1 80 ? -1.471 -4.154 18.831 1.00 90.00 80 ALA A C 1
ATOM 636 O O . ALA A 1 80 ? -2.177 -4.418 19.807 1.00 90.00 80 ALA A O 1
ATOM 637 N N . GLU A 1 81 ? -0.914 -2.953 18.653 1.00 93.25 81 GLU A N 1
ATOM 638 C CA . GLU A 1 81 ? -1.074 -1.857 19.612 1.00 93.25 81 GLU A CA 1
ATOM 639 C C . GLU A 1 81 ? -2.506 -1.308 19.592 1.00 93.25 81 GLU A C 1
ATOM 641 O O . GLU A 1 81 ? -3.119 -1.156 20.646 1.00 93.25 81 GLU A O 1
ATOM 646 N N . ASN A 1 82 ? -3.102 -1.126 18.410 1.00 94.31 82 ASN A N 1
ATOM 647 C CA . ASN A 1 82 ? -4.505 -0.729 18.268 1.00 94.31 82 ASN A CA 1
ATOM 648 C C . ASN A 1 82 ? -5.445 -1.719 18.964 1.00 94.31 82 ASN A C 1
ATOM 650 O O . ASN A 1 82 ? -6.377 -1.313 19.661 1.00 94.31 82 ASN A O 1
ATOM 654 N N . ARG A 1 83 ? -5.190 -3.024 18.819 1.00 95.62 83 ARG A N 1
ATOM 655 C CA . ARG A 1 83 ? -5.961 -4.072 19.496 1.00 95.62 83 ARG A CA 1
ATOM 656 C C . ARG A 1 83 ? -5.834 -3.977 21.011 1.00 95.62 83 ARG A C 1
ATOM 658 O O . ARG A 1 83 ? -6.839 -4.104 21.706 1.00 95.62 83 ARG A O 1
ATOM 665 N N . LYS A 1 84 ? -4.626 -3.737 21.520 1.00 95.81 84 LYS A N 1
ATOM 666 C CA . LYS A 1 84 ? -4.368 -3.568 22.952 1.00 95.81 84 LYS A CA 1
ATOM 667 C C . LYS A 1 84 ? -5.075 -2.333 23.512 1.00 95.81 84 LYS A C 1
ATOM 669 O O . LYS A 1 84 ? -5.743 -2.446 24.535 1.00 95.81 84 LYS A O 1
ATOM 674 N N . ILE A 1 85 ? -4.994 -1.192 22.826 1.00 96.75 85 ILE A N 1
ATOM 675 C CA . ILE A 1 85 ? -5.721 0.031 23.200 1.00 96.75 85 ILE A CA 1
ATOM 676 C C . ILE A 1 85 ? -7.226 -0.252 23.231 1.00 96.75 85 ILE A C 1
ATOM 678 O O . ILE A 1 85 ? -7.886 0.026 24.228 1.00 96.75 85 ILE A O 1
ATOM 682 N N . LYS A 1 86 ? -7.765 -0.897 22.188 1.00 97.19 86 LYS A N 1
ATOM 683 C CA . LYS A 1 86 ? -9.190 -1.247 22.123 1.00 97.19 86 LYS A CA 1
ATOM 684 C C . LYS A 1 86 ? -9.620 -2.165 23.265 1.00 97.19 86 LYS A C 1
ATOM 686 O O . LYS A 1 86 ? -10.707 -1.998 23.811 1.00 97.19 86 LYS A O 1
ATOM 691 N N . GLN A 1 87 ? -8.779 -3.130 23.627 1.00 97.56 87 GLN A N 1
ATOM 692 C CA . GLN A 1 87 ? -9.038 -4.010 24.760 1.00 97.56 87 GLN A CA 1
ATOM 693 C C . GLN A 1 87 ? -9.090 -3.219 26.073 1.00 97.56 87 GLN A C 1
ATOM 695 O O . GLN A 1 87 ? -10.034 -3.396 26.837 1.00 97.56 87 GLN A O 1
ATOM 700 N N . GLN A 1 88 ? -8.138 -2.314 26.305 1.00 9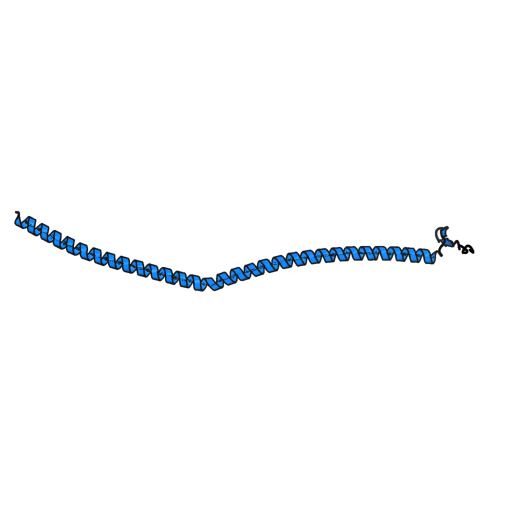7.94 88 GLN A N 1
ATOM 701 C CA . GLN A 1 88 ? -8.116 -1.470 27.503 1.00 97.94 88 GLN A CA 1
ATOM 702 C C . GLN A 1 88 ? -9.341 -0.548 27.585 1.00 97.94 88 GLN A C 1
ATOM 704 O O . GLN A 1 88 ? -9.953 -0.441 28.646 1.00 97.94 88 GLN A O 1
ATOM 709 N N . GLU A 1 89 ? -9.752 0.058 26.466 1.00 98.06 89 GLU A N 1
ATOM 710 C CA . GLU A 1 89 ? -10.982 0.861 26.390 1.00 98.06 89 GLU A CA 1
ATOM 711 C C . GLU A 1 89 ? -12.224 0.042 26.778 1.00 98.06 89 GLU A C 1
ATOM 713 O O . GLU A 1 89 ? -13.075 0.505 27.539 1.00 98.06 89 GLU A O 1
ATOM 718 N N . LEU A 1 90 ? -12.332 -1.191 26.271 1.00 98.31 90 LEU A N 1
ATOM 719 C CA . LEU A 1 90 ? -13.448 -2.083 26.586 1.00 98.31 90 LEU A CA 1
ATOM 720 C C . LEU A 1 90 ? -13.430 -2.531 28.051 1.00 98.31 90 LEU A C 1
ATOM 722 O O . LEU A 1 90 ? -14.482 -2.564 28.686 1.00 98.31 90 LEU A O 1
ATOM 726 N N . GLU A 1 91 ? -12.260 -2.851 28.603 1.00 98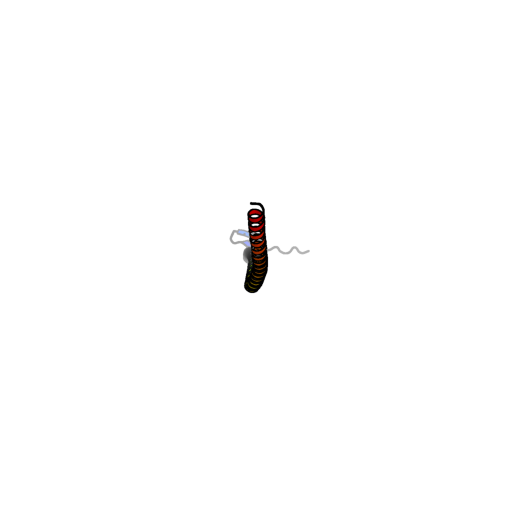.31 91 GLU A N 1
ATOM 727 C CA . GLU A 1 91 ? -12.105 -3.211 30.017 1.00 98.31 91 GLU A CA 1
ATOM 728 C C . GLU A 1 91 ? -12.503 -2.051 30.937 1.00 98.31 91 GLU A C 1
ATOM 730 O O . GLU A 1 91 ? -13.229 -2.259 31.913 1.00 98.31 91 GLU A O 1
ATOM 735 N N . GLN A 1 92 ? -12.107 -0.822 30.599 1.00 98.50 92 GLN A N 1
ATOM 736 C CA . GLN A 1 92 ? -12.531 0.371 31.326 1.00 98.50 92 GLN A CA 1
ATOM 737 C C . GLN A 1 92 ? -14.056 0.535 31.283 1.00 98.50 92 GLN A C 1
ATOM 739 O O . GLN A 1 92 ? -14.682 0.690 32.332 1.00 98.50 92 GLN A O 1
ATOM 744 N N . LEU A 1 93 ? -14.666 0.423 30.100 1.00 98.50 93 LEU A N 1
ATOM 745 C CA . LEU A 1 93 ? -16.116 0.540 29.944 1.00 98.50 93 LEU A CA 1
ATOM 746 C C . LEU A 1 93 ? -16.872 -0.536 30.741 1.00 98.50 93 LEU A C 1
ATOM 748 O O . LEU A 1 93 ? -17.903 -0.255 31.354 1.00 98.50 93 LEU A O 1
ATOM 752 N N . ILE A 1 94 ? -16.358 -1.769 30.764 1.00 98.50 94 ILE A N 1
ATOM 753 C CA . ILE A 1 94 ? -16.921 -2.857 31.575 1.00 98.50 94 ILE A CA 1
ATOM 754 C C . ILE A 1 94 ? -16.872 -2.495 33.062 1.00 98.50 94 ILE A C 1
ATOM 756 O O . ILE A 1 94 ? -17.864 -2.691 33.767 1.00 98.50 94 ILE A O 1
ATOM 760 N N . ASN A 1 95 ? -15.750 -1.958 33.541 1.00 98.50 95 ASN A N 1
ATOM 761 C CA . ASN A 1 95 ? -15.598 -1.564 34.941 1.00 98.50 95 ASN A CA 1
ATOM 762 C C . ASN A 1 95 ? -16.552 -0.425 35.320 1.00 98.50 95 ASN A C 1
ATOM 764 O O . ASN A 1 95 ? -17.212 -0.505 36.355 1.00 98.50 95 ASN A O 1
ATOM 768 N N . GLU A 1 96 ? -16.699 0.585 34.461 1.00 98.38 96 GLU A N 1
ATOM 769 C CA . GLU A 1 96 ? -17.660 1.677 34.654 1.00 98.38 96 GLU A CA 1
ATOM 770 C C . GLU A 1 96 ? -19.098 1.148 34.753 1.00 98.38 96 GLU A C 1
ATOM 772 O O . GLU A 1 96 ? -19.836 1.502 35.676 1.00 98.38 96 GLU A O 1
ATOM 777 N N . LYS A 1 97 ? -19.490 0.234 33.855 1.00 98.44 97 LYS A N 1
ATOM 778 C CA . LYS A 1 97 ? -20.831 -0.368 33.862 1.00 98.44 97 LYS A CA 1
ATOM 779 C C . LYS A 1 97 ? -21.081 -1.259 35.076 1.00 98.44 97 LYS A C 1
ATOM 781 O O . LYS A 1 97 ? -22.197 -1.277 35.591 1.00 98.44 97 LYS A O 1
ATOM 786 N N . ARG A 1 98 ? -20.061 -1.972 35.561 1.00 98.38 98 ARG A N 1
ATOM 787 C CA . ARG A 1 98 ? -20.150 -2.761 36.800 1.00 98.38 98 ARG A CA 1
ATOM 788 C C . ARG A 1 98 ? -20.344 -1.872 38.024 1.00 98.38 98 ARG A C 1
ATOM 790 O O . ARG A 1 98 ? -21.239 -2.148 38.814 1.00 98.38 98 ARG A O 1
ATOM 797 N N . ALA A 1 99 ? -19.583 -0.785 38.140 1.00 98.38 99 ALA A N 1
ATOM 798 C CA . ALA A 1 99 ? -19.739 0.169 39.237 1.00 98.38 99 ALA A CA 1
ATOM 799 C C . ALA A 1 99 ? -21.128 0.834 39.225 1.00 98.38 99 ALA A C 1
ATOM 801 O O . ALA A 1 99 ? -21.763 1.007 40.266 1.00 98.38 99 ALA A O 1
ATOM 802 N N . GLU A 1 100 ? -21.635 1.172 38.036 1.00 98.31 100 GLU A N 1
ATOM 803 C CA . GLU A 1 100 ? -22.988 1.705 37.868 1.00 98.31 100 GLU A CA 1
ATOM 804 C C . GLU A 1 100 ? -24.060 0.691 38.309 1.00 98.31 100 GLU A C 1
ATOM 806 O O . GLU A 1 100 ? -24.990 1.054 39.034 1.00 98.31 100 GLU A O 1
ATOM 811 N N . LEU A 1 101 ? -23.897 -0.585 37.946 1.00 98.44 101 LEU A N 1
ATOM 812 C CA . LEU A 1 101 ? -24.781 -1.668 38.378 1.00 98.44 101 LEU A CA 1
ATOM 813 C C . LEU A 1 101 ? -24.760 -1.864 39.900 1.00 98.44 101 LEU A C 1
ATOM 815 O O . LEU A 1 101 ? -25.823 -1.952 40.508 1.00 98.44 101 LEU A O 1
ATOM 819 N N . GLU A 1 102 ? -23.582 -1.900 40.525 1.00 98.31 102 GLU A N 1
ATOM 820 C CA . GLU A 1 102 ? -23.446 -2.018 41.984 1.00 98.31 102 GLU A CA 1
ATOM 821 C C . GLU A 1 102 ? -24.155 -0.871 42.710 1.00 98.31 102 GLU A C 1
ATOM 823 O O . GLU A 1 102 ? -24.890 -1.097 43.676 1.00 98.31 102 GLU A O 1
ATOM 828 N N . ARG A 1 103 ? -24.023 0.358 42.195 1.00 98.50 103 ARG A N 1
ATOM 829 C CA . ARG A 1 103 ? -24.751 1.516 42.724 1.00 98.50 103 ARG A CA 1
ATOM 830 C C . ARG A 1 103 ? -26.264 1.313 42.646 1.00 98.50 103 ARG A C 1
ATOM 832 O O . ARG A 1 103 ? -26.962 1.612 43.614 1.00 98.50 103 ARG A O 1
ATOM 839 N N . TYR A 1 104 ? -26.778 0.820 41.519 1.00 98.44 104 TYR A N 1
ATOM 840 C CA . TYR A 1 104 ? -28.212 0.563 41.363 1.00 98.44 104 TYR A CA 1
ATOM 841 C C . TYR A 1 104 ? -28.715 -0.561 42.267 1.00 98.44 104 TYR A C 1
ATOM 843 O O . TYR A 1 104 ? -29.796 -0.430 42.837 1.00 98.44 104 TYR A O 1
ATOM 851 N N . LEU A 1 105 ? -27.932 -1.624 42.456 1.00 98.50 105 LEU A N 1
ATOM 852 C CA . LEU A 1 105 ? -28.270 -2.702 43.386 1.00 98.50 105 LEU A CA 1
ATOM 853 C C . LEU A 1 105 ? -28.378 -2.185 44.824 1.00 98.50 105 LEU A C 1
ATOM 855 O O . LEU A 1 105 ? -29.356 -2.482 45.506 1.00 98.50 105 LEU A O 1
ATOM 859 N N . TYR A 1 106 ? -27.432 -1.349 45.255 1.00 98.38 106 TYR A N 1
ATOM 860 C CA . TYR A 1 106 ? -27.479 -0.733 46.581 1.00 98.38 106 TYR A CA 1
ATOM 861 C C . TYR A 1 106 ? -28.704 0.178 46.759 1.00 98.38 106 TYR A C 1
ATOM 863 O O . TYR A 1 106 ? -29.386 0.134 47.784 1.00 98.38 106 TYR A O 1
ATOM 871 N N . GLN A 1 107 ? -29.022 0.990 45.745 1.00 98.06 107 GLN A N 1
ATOM 872 C CA . GLN A 1 107 ? -30.213 1.845 45.759 1.00 98.06 107 GLN A CA 1
ATOM 873 C C . GLN A 1 107 ? -31.503 1.024 45.833 1.00 98.06 107 GLN A C 1
ATOM 875 O O . GLN A 1 107 ? -32.393 1.363 46.612 1.00 98.06 107 GLN A O 1
ATOM 880 N N . LEU A 1 108 ? -31.590 -0.062 45.062 1.00 98.31 108 LEU A N 1
ATOM 881 C CA . LEU A 1 108 ? -32.731 -0.971 45.085 1.00 98.31 108 LEU A CA 1
ATOM 882 C C . LEU A 1 108 ? -32.916 -1.587 46.475 1.00 98.31 108 LEU A C 1
ATOM 884 O O . LEU A 1 108 ? -34.017 -1.532 47.017 1.00 98.31 108 LEU A O 1
ATOM 888 N N . GLU A 1 109 ? -31.848 -2.112 47.077 1.00 98.25 109 GLU A N 1
ATOM 889 C CA . GLU A 1 109 ? -31.904 -2.699 48.420 1.00 98.25 109 GLU A CA 1
ATOM 890 C C . GLU A 1 109 ? -32.364 -1.670 49.465 1.00 98.25 109 GLU A C 1
ATOM 892 O O . GLU A 1 109 ? -33.204 -1.965 50.319 1.00 98.25 109 GLU A O 1
ATOM 897 N N . SER A 1 110 ? -31.855 -0.437 49.382 1.00 98.19 110 SER A N 1
ATOM 898 C CA . SER A 1 110 ? -32.274 0.644 50.274 1.00 98.19 110 SER A CA 1
ATOM 899 C C . SER A 1 110 ? -33.755 0.989 50.110 1.00 98.19 110 SER A C 1
ATOM 901 O O . SER A 1 110 ? -34.433 1.202 51.114 1.00 98.19 110 SER A O 1
ATOM 903 N N . LEU A 1 111 ? -34.265 1.050 48.876 1.00 98.12 111 LEU A N 1
ATOM 904 C CA . LEU A 1 111 ? -35.677 1.336 48.612 1.00 98.12 111 LEU A CA 1
ATOM 905 C C . LEU A 1 111 ? -36.586 0.196 49.078 1.00 98.12 111 LEU A C 1
ATOM 907 O O . LEU A 1 111 ? -37.632 0.474 49.653 1.00 98.12 111 LEU A O 1
ATOM 911 N N . MET A 1 112 ? -36.174 -1.062 48.902 1.00 98.19 112 MET A N 1
ATOM 912 C CA . MET A 1 112 ? -36.926 -2.224 49.390 1.00 98.19 112 MET A CA 1
ATOM 913 C C . MET A 1 112 ? -37.090 -2.201 50.915 1.00 98.19 112 MET A C 1
ATOM 915 O O . MET A 1 112 ? -38.182 -2.464 51.412 1.00 98.19 112 MET A O 1
ATOM 919 N N . LYS A 1 113 ? -36.043 -1.828 51.666 1.00 97.69 113 LYS A N 1
ATOM 920 C CA . LYS A 1 113 ? -36.134 -1.671 53.131 1.00 97.69 113 LYS A CA 1
ATOM 921 C C . LYS A 1 113 ? -37.136 -0.583 53.520 1.00 97.69 113 LYS A C 1
ATOM 923 O O . LYS A 1 113 ? -37.984 -0.808 54.378 1.00 97.69 113 LYS A O 1
ATOM 928 N N . VAL A 1 114 ? -37.073 0.572 52.854 1.00 98.00 114 VAL A N 1
ATOM 929 C CA . VAL A 1 114 ? -38.014 1.679 53.093 1.00 98.00 114 VAL A CA 1
ATOM 930 C C . VAL A 1 114 ? -39.450 1.269 52.751 1.00 98.00 114 VAL A C 1
ATOM 932 O O . VAL A 1 114 ? -40.361 1.576 53.516 1.00 98.00 114 VAL A O 1
ATOM 935 N N . GLU A 1 115 ? -39.665 0.559 51.641 1.00 98.00 115 GLU A N 1
ATOM 936 C CA . GLU A 1 115 ? -40.984 0.038 51.262 1.00 98.00 115 GLU A CA 1
ATOM 937 C C . GLU A 1 115 ? -41.530 -0.924 52.328 1.00 98.00 115 GLU A C 1
ATOM 939 O O . GLU A 1 115 ? -42.691 -0.820 52.727 1.00 98.00 115 GLU A O 1
ATOM 944 N N . GLU A 1 116 ? -40.698 -1.841 52.826 1.00 97.75 116 GLU A N 1
ATOM 945 C CA . GLU A 1 116 ? -41.092 -2.798 53.861 1.00 97.75 116 GLU A CA 1
ATOM 946 C C . GLU A 1 116 ? -41.472 -2.096 55.174 1.00 97.75 116 GLU A C 1
ATOM 948 O O . GLU A 1 116 ? -42.502 -2.417 55.777 1.00 97.75 116 GLU A O 1
ATOM 953 N N . ASP A 1 117 ? -40.693 -1.100 55.598 1.00 96.94 117 ASP A N 1
ATOM 954 C CA . ASP A 1 117 ? -40.991 -0.301 56.789 1.00 96.94 117 ASP A CA 1
ATOM 955 C C . ASP A 1 117 ? -42.295 0.495 56.631 1.00 96.94 117 ASP A C 1
ATOM 957 O O . ASP A 1 117 ? -43.117 0.540 57.552 1.00 96.94 117 ASP A O 1
ATOM 961 N N . GLN A 1 118 ? -42.536 1.066 55.446 1.00 96.88 118 GLN A N 1
ATOM 962 C CA . GLN A 1 118 ? -43.792 1.746 55.126 1.00 96.88 118 GLN A CA 1
ATOM 963 C C . GLN A 1 118 ? -44.984 0.782 55.151 1.00 96.88 118 GLN A C 1
ATOM 965 O O . GLN A 1 118 ? -46.017 1.115 55.732 1.00 96.88 118 GLN A O 1
ATOM 970 N N . ARG A 1 119 ? -44.851 -0.431 54.596 1.00 96.62 119 ARG A N 1
ATOM 971 C CA . ARG A 1 119 ? -45.901 -1.465 54.663 1.00 96.62 119 ARG A CA 1
ATOM 972 C C . ARG A 1 119 ? -46.232 -1.837 56.105 1.00 96.62 119 ARG A C 1
ATOM 974 O O . ARG A 1 119 ? -47.406 -1.844 56.470 1.00 96.62 119 ARG A O 1
ATOM 981 N N . LYS A 1 120 ? -45.215 -2.071 56.942 1.00 95.69 120 LYS A N 1
ATOM 982 C CA . LYS A 1 120 ? -45.400 -2.359 58.376 1.00 95.69 120 LYS A CA 1
ATOM 983 C C . LYS A 1 120 ? -46.099 -1.210 59.102 1.00 95.69 120 LYS A C 1
ATOM 985 O O . LYS A 1 1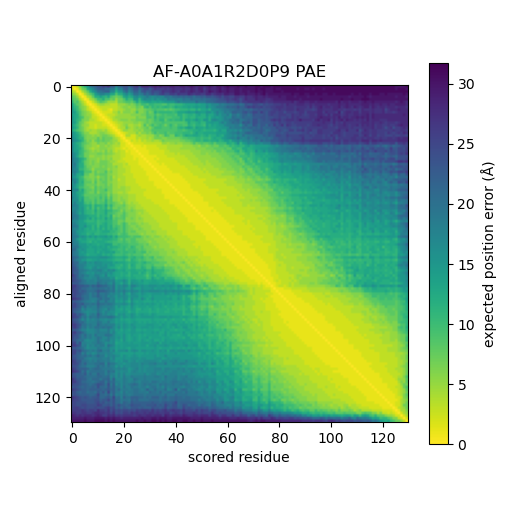20 ? -46.948 -1.452 59.958 1.00 95.69 120 LYS A O 1
ATOM 990 N N . LEU A 1 121 ? -45.757 0.039 58.780 1.00 95.44 121 LEU A N 1
ATOM 991 C CA . LEU A 1 121 ? -46.421 1.212 59.351 1.00 95.44 121 LEU A CA 1
ATOM 992 C C . LEU A 1 121 ? -47.900 1.276 58.945 1.00 95.44 121 LEU A C 1
ATOM 994 O O . LEU A 1 121 ? -48.751 1.473 59.809 1.00 95.44 121 LEU A O 1
ATOM 998 N N . ILE A 1 122 ? -48.207 1.061 57.663 1.00 95.56 122 ILE A N 1
ATOM 999 C CA . ILE A 1 122 ? -49.585 1.036 57.150 1.00 95.56 122 ILE A CA 1
ATOM 1000 C C . ILE A 1 122 ? -50.408 -0.052 57.851 1.00 95.56 122 ILE A C 1
ATOM 1002 O O . ILE A 1 122 ? -51.528 0.215 58.279 1.00 95.56 122 ILE A O 1
ATOM 1006 N N . GLU A 1 123 ? -49.861 -1.260 58.020 1.00 94.56 123 GLU A N 1
ATOM 1007 C CA . GLU A 1 123 ? -50.548 -2.339 58.741 1.00 94.56 123 GLU A CA 1
ATOM 1008 C C . GLU A 1 123 ? -50.839 -1.977 60.202 1.00 94.56 123 GLU A C 1
ATOM 1010 O O . GLU A 1 123 ? -51.943 -2.222 60.686 1.00 94.56 123 GLU A O 1
ATOM 1015 N N . ARG A 1 124 ? -49.887 -1.347 60.903 1.00 92.31 124 ARG A N 1
ATOM 1016 C CA . ARG A 1 124 ? -50.101 -0.876 62.282 1.00 92.31 124 ARG A CA 1
ATOM 1017 C C . ARG A 1 12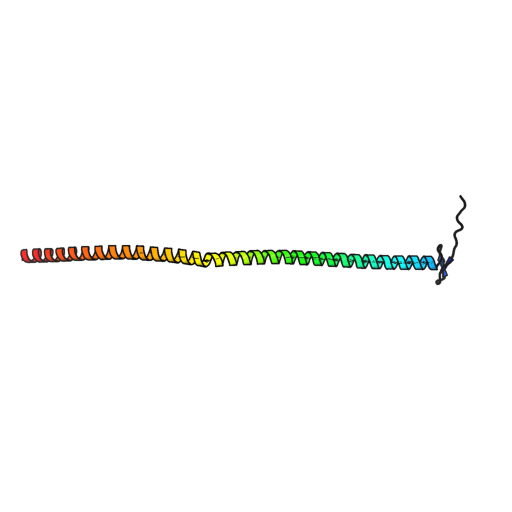4 ? -51.201 0.174 62.371 1.00 92.31 124 ARG A C 1
ATOM 1019 O O . ARG A 1 124 ? -52.026 0.092 63.273 1.00 92.31 124 ARG A O 1
ATOM 1026 N N . LEU A 1 125 ? -51.211 1.146 61.458 1.00 92.69 125 LEU A N 1
ATOM 1027 C CA . LEU A 1 125 ? -52.240 2.188 61.429 1.00 92.69 125 LEU A CA 1
ATOM 1028 C C . LEU A 1 125 ? -53.622 1.580 61.164 1.00 92.69 125 LEU A C 1
ATOM 1030 O O . LEU A 1 125 ? -54.555 1.838 61.915 1.00 92.69 125 LEU A O 1
ATOM 1034 N N . 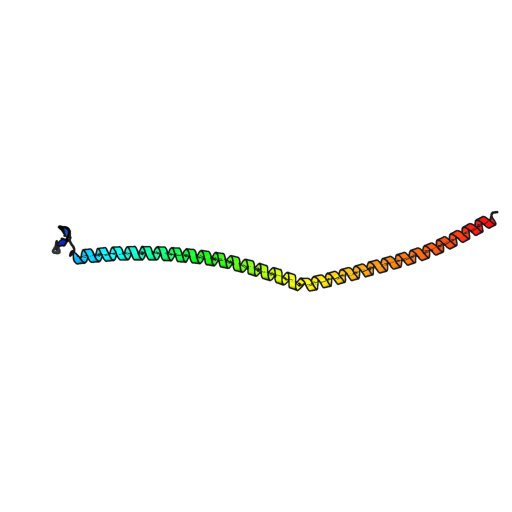ARG A 1 126 ? -53.724 0.674 60.187 1.00 90.69 126 ARG A N 1
ATOM 1035 C CA . ARG A 1 126 ? -54.969 -0.034 59.864 1.00 90.69 126 ARG A CA 1
ATOM 1036 C C . ARG A 1 126 ? -55.499 -0.887 61.023 1.00 90.69 126 ARG A C 1
ATOM 1038 O O . ARG A 1 126 ? -56.708 -0.961 61.202 1.00 90.69 126 ARG A O 1
ATOM 1045 N N . ASN A 1 127 ? -54.619 -1.532 61.790 1.00 82.19 127 ASN A N 1
ATOM 1046 C CA . ASN A 1 127 ? -55.011 -2.350 62.944 1.00 82.19 127 ASN A CA 1
ATOM 1047 C C . ASN A 1 127 ? -55.358 -1.522 64.193 1.00 82.19 127 ASN A C 1
ATOM 1049 O O . ASN A 1 127 ? -55.998 -2.052 65.091 1.00 82.19 127 ASN A O 1
ATOM 1053 N N . ASN A 1 128 ? -54.927 -0.259 64.267 1.00 72.25 128 ASN A N 1
ATOM 1054 C CA . ASN A 1 128 ? -55.276 0.656 65.359 1.00 72.25 128 ASN A CA 1
ATOM 1055 C C . ASN A 1 128 ? -56.556 1.468 65.080 1.00 72.25 128 ASN A C 1
ATOM 1057 O O . ASN A 1 128 ? -57.117 2.039 66.011 1.00 72.25 128 ASN A O 1
ATOM 1061 N N . GLU A 1 129 ? -56.997 1.554 63.822 1.00 57.41 129 GLU A N 1
ATOM 1062 C CA . GLU A 1 129 ? -58.231 2.243 63.403 1.00 57.41 129 GLU A CA 1
ATOM 1063 C C . GLU A 1 129 ? -59.451 1.300 63.263 1.00 57.41 129 GLU A C 1
ATOM 1065 O O . GLU A 1 129 ? -60.512 1.739 62.815 1.00 57.41 129 GLU A O 1
ATOM 1070 N N . ALA A 1 130 ? -59.321 0.026 63.658 1.00 47.97 130 ALA A N 1
ATOM 1071 C CA . ALA A 1 130 ? -60.395 -0.975 63.734 1.00 47.97 130 ALA A CA 1
ATOM 1072 C C . ALA A 1 130 ? -60.665 -1.382 65.190 1.00 47.97 130 ALA A C 1
ATOM 1074 O O . ALA A 1 130 ? -61.853 -1.597 65.524 1.00 47.97 130 ALA A O 1
#